Protein AF-A0A835FFA2-F1 (afdb_monomer)

Organism: NCBI:txid1010633

Secondary structure (DSSP, 8-state):
------------PPPPPPHHHHHHHHHHHHHHHS-TTS-S---HHHHHHHHHHHHHHH---SSPPPHHHHHHHHHHHHHHHHHHHHHHHHHHHT--TT--HHHHHHHHHTTTT--

pLDDT: mean 74.46, std 17.06, range [31.55, 94.56]

Structure (mmCIF, N/CA/C/O backbone):
data_AF-A0A835FFA2-F1
#
_entry.id   AF-A0A835FFA2-F1
#
loop_
_atom_site.group_PDB
_atom_site.id
_atom_site.type_symbol
_atom_site.label_atom_id
_atom_site.label_alt_id
_atom_site.label_comp_id
_atom_site.label_asym_id
_atom_site.label_entity_id
_atom_site.label_seq_id
_atom_site.pdbx_PDB_ins_code
_atom_site.Cartn_x
_atom_site.Cartn_y
_atom_site.Cartn_z
_atom_site.occupancy
_atom_site.B_iso_or_equiv
_atom_site.auth_seq_id
_atom_site.auth_comp_id
_atom_site.auth_asym_id
_atom_site.auth_atom_id
_atom_site.pdbx_PDB_model_num
ATOM 1 N N . MET A 1 1 ? 50.789 -5.779 2.737 1.00 32.47 1 MET A N 1
ATOM 2 C CA . MET A 1 1 ? 49.845 -4.700 3.113 1.00 32.47 1 MET A CA 1
ATOM 3 C C . MET A 1 1 ? 48.596 -4.817 2.249 1.00 32.47 1 MET A C 1
ATOM 5 O O . MET A 1 1 ? 48.732 -4.897 1.038 1.00 32.47 1 MET A O 1
ATOM 9 N N . ARG A 1 2 ? 47.399 -4.906 2.844 1.00 34.03 2 ARG A N 1
ATOM 10 C CA . ARG A 1 2 ? 46.116 -4.938 2.117 1.00 34.03 2 ARG A CA 1
ATOM 11 C C . ARG A 1 2 ? 45.425 -3.589 2.3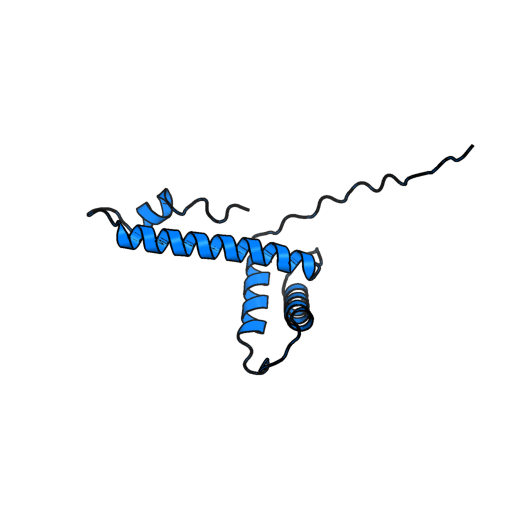08 1.00 34.03 2 ARG A C 1
ATOM 13 O O . ARG A 1 2 ? 44.911 -3.336 3.391 1.00 34.03 2 ARG A O 1
ATOM 20 N N . PHE A 1 3 ? 45.392 -2.747 1.279 1.00 31.55 3 PHE A N 1
ATOM 21 C CA . PHE A 1 3 ? 44.556 -1.547 1.289 1.00 31.55 3 PHE A CA 1
ATOM 22 C C . PHE A 1 3 ? 43.233 -1.855 0.588 1.00 31.55 3 PHE A C 1
ATOM 24 O O . PHE A 1 3 ? 43.157 -2.007 -0.627 1.00 31.55 3 PHE A O 1
ATOM 31 N N . ARG A 1 4 ? 42.183 -2.009 1.400 1.00 37.53 4 ARG A N 1
ATOM 32 C CA . ARG A 1 4 ? 40.792 -2.128 0.966 1.00 37.53 4 ARG A CA 1
ATOM 33 C C . ARG A 1 4 ? 40.253 -0.710 0.759 1.00 37.53 4 ARG A C 1
ATOM 35 O O . ARG A 1 4 ? 39.922 -0.044 1.735 1.00 37.53 4 ARG A O 1
ATOM 42 N N . LEU A 1 5 ? 40.131 -0.256 -0.486 1.00 39.84 5 LEU A N 1
ATOM 43 C CA . LEU A 1 5 ? 39.338 0.933 -0.804 1.00 39.84 5 LEU A CA 1
ATOM 44 C C . LEU A 1 5 ? 37.852 0.551 -0.704 1.00 39.84 5 LEU A C 1
ATOM 46 O O . LEU A 1 5 ? 37.273 0.020 -1.646 1.00 39.84 5 LEU A O 1
ATOM 50 N N . LYS A 1 6 ? 37.227 0.767 0.462 1.00 39.22 6 LYS A N 1
ATOM 51 C CA . LYS A 1 6 ? 35.761 0.831 0.536 1.00 39.22 6 LYS A CA 1
ATOM 52 C C . LYS A 1 6 ? 35.359 2.187 -0.030 1.00 39.22 6 LYS A C 1
ATOM 54 O O . LYS A 1 6 ? 35.537 3.210 0.628 1.00 39.22 6 LYS A O 1
ATOM 59 N N . SER A 1 7 ? 34.876 2.178 -1.267 1.00 43.94 7 SER A N 1
ATOM 60 C CA . SER A 1 7 ? 34.197 3.305 -1.891 1.00 43.94 7 SER A CA 1
ATOM 61 C C . SER A 1 7 ? 33.175 3.879 -0.912 1.00 43.94 7 SER A C 1
ATOM 63 O O . SER A 1 7 ? 32.273 3.195 -0.427 1.00 43.94 7 SER A O 1
ATOM 65 N N . ARG A 1 8 ? 33.359 5.154 -0.577 1.00 45.22 8 ARG A N 1
ATOM 66 C CA . ARG A 1 8 ? 32.439 5.954 0.226 1.00 45.22 8 ARG A CA 1
ATOM 67 C C . ARG A 1 8 ? 31.222 6.264 -0.650 1.00 45.22 8 ARG A C 1
ATOM 69 O O . ARG A 1 8 ? 31.069 7.379 -1.136 1.00 45.22 8 ARG A O 1
ATOM 76 N N . LEU A 1 9 ? 30.393 5.253 -0.912 1.00 46.19 9 LEU A N 1
ATOM 77 C CA . LEU A 1 9 ? 29.055 5.467 -1.447 1.00 46.19 9 LEU A CA 1
ATOM 78 C C . LEU A 1 9 ? 28.260 6.127 -0.328 1.00 46.19 9 LEU A C 1
ATOM 80 O O . LEU A 1 9 ? 27.778 5.473 0.595 1.00 46.19 9 LEU A O 1
ATOM 84 N N . TRP A 1 10 ? 28.224 7.455 -0.377 1.00 35.72 10 TRP A N 1
ATOM 85 C CA . TRP A 1 10 ? 27.234 8.258 0.311 1.00 35.72 10 TRP A CA 1
ATOM 86 C C . TRP A 1 10 ? 25.873 7.571 0.132 1.00 35.72 10 TRP A C 1
ATOM 88 O O . TRP A 1 10 ? 25.441 7.275 -0.984 1.00 35.72 10 TRP A O 1
ATOM 98 N N . SER A 1 11 ? 25.226 7.219 1.238 1.00 53.88 11 SER A N 1
ATOM 99 C CA . SER A 1 11 ? 23.864 6.720 1.189 1.00 53.88 11 SER A CA 1
ATOM 100 C C . SER A 1 11 ? 22.999 7.850 0.647 1.00 53.88 11 SER A C 1
ATOM 102 O O . SER A 1 11 ? 22.781 8.864 1.309 1.00 53.88 11 SER A O 1
ATOM 104 N N . ARG A 1 12 ? 22.518 7.694 -0.588 1.00 54.84 12 ARG A N 1
ATOM 105 C CA . ARG A 1 12 ? 21.435 8.520 -1.111 1.00 54.84 12 ARG A CA 1
ATOM 106 C C . ARG A 1 12 ? 20.276 8.378 -0.133 1.00 54.84 12 ARG A C 1
ATOM 108 O O . ARG A 1 12 ? 19.739 7.282 0.030 1.00 54.84 12 ARG A O 1
ATOM 115 N N . ARG A 1 13 ? 19.985 9.454 0.606 1.00 57.84 13 ARG A N 1
ATOM 116 C CA . ARG A 1 13 ? 18.867 9.508 1.552 1.00 57.84 13 ARG A CA 1
ATOM 117 C C . ARG A 1 13 ? 17.633 9.039 0.785 1.00 57.84 13 ARG A C 1
ATOM 119 O O . ARG A 1 13 ? 17.374 9.551 -0.302 1.00 57.84 13 ARG A O 1
ATOM 126 N N . ARG A 1 14 ? 16.948 8.011 1.294 1.00 60.84 14 ARG A N 1
ATOM 127 C CA . ARG A 1 14 ? 15.706 7.536 0.676 1.00 60.84 14 ARG A CA 1
ATOM 128 C C . ARG A 1 14 ? 14.745 8.719 0.642 1.00 60.84 14 ARG A C 1
ATOM 130 O O . ARG A 1 14 ? 14.561 9.372 1.665 1.00 60.84 14 ARG A O 1
ATOM 137 N N . GLU A 1 15 ? 14.209 9.026 -0.531 1.00 70.69 15 GLU A N 1
ATOM 138 C CA . GLU A 1 15 ? 13.185 10.060 -0.660 1.00 70.69 15 GLU A CA 1
ATOM 139 C C . GLU A 1 15 ? 11.957 9.616 0.136 1.00 70.69 15 GLU A C 1
ATOM 141 O O . GLU A 1 15 ? 11.542 8.457 0.039 1.00 70.69 15 GLU A O 1
ATOM 146 N N . HIS A 1 16 ? 11.417 10.518 0.953 1.00 83.44 16 HIS A N 1
ATOM 147 C CA . HIS A 1 16 ? 10.184 10.269 1.695 1.00 83.44 16 HIS A CA 1
ATOM 148 C C . HIS A 1 16 ? 9.014 10.115 0.719 1.00 83.44 16 HIS A C 1
ATOM 150 O O . HIS A 1 16 ? 9.098 10.587 -0.416 1.00 83.44 16 HIS A O 1
ATOM 156 N N . TYR A 1 17 ? 7.967 9.411 1.143 1.00 87.06 17 TYR A N 1
ATOM 157 C CA . TYR A 1 17 ? 6.721 9.355 0.386 1.00 87.06 17 TYR A CA 1
ATOM 158 C C . TYR A 1 17 ? 5.969 10.671 0.553 1.00 87.06 17 TYR A C 1
ATOM 160 O O . TYR A 1 17 ? 5.863 11.195 1.663 1.00 87.06 17 TYR A O 1
ATOM 168 N N . THR A 1 18 ? 5.479 11.212 -0.553 1.00 87.88 18 THR A N 1
ATOM 169 C CA . THR A 1 18 ? 4.580 12.372 -0.552 1.00 87.88 18 THR A CA 1
ATOM 170 C C . THR A 1 18 ? 3.120 11.930 -0.491 1.00 87.88 18 THR A C 1
ATOM 172 O O . THR A 1 18 ? 2.804 10.791 -0.820 1.00 87.88 18 THR A O 1
ATOM 175 N N . THR A 1 19 ? 2.211 12.841 -0.148 1.00 85.88 19 THR A N 1
ATOM 176 C CA . THR A 1 19 ? 0.769 12.544 -0.128 1.00 85.88 19 THR A CA 1
ATOM 177 C C . THR A 1 19 ? 0.254 12.088 -1.492 1.00 85.88 19 THR A C 1
ATOM 179 O O . THR A 1 19 ? -0.490 11.121 -1.570 1.00 85.88 19 THR A O 1
ATOM 182 N N . ALA A 1 20 ? 0.738 12.693 -2.580 1.00 87.62 20 ALA A N 1
ATOM 183 C CA . ALA A 1 20 ? 0.391 12.264 -3.935 1.00 87.62 20 ALA A CA 1
ATOM 184 C C . ALA A 1 20 ? 0.897 10.844 -4.262 1.00 87.62 20 ALA A C 1
ATOM 186 O O . ALA A 1 20 ? 0.278 10.129 -5.047 1.00 87.62 20 ALA A O 1
ATOM 187 N N . GLU A 1 21 ? 2.026 10.428 -3.679 1.00 90.25 21 GLU A N 1
ATOM 188 C CA . GLU A 1 21 ? 2.509 9.050 -3.802 1.00 90.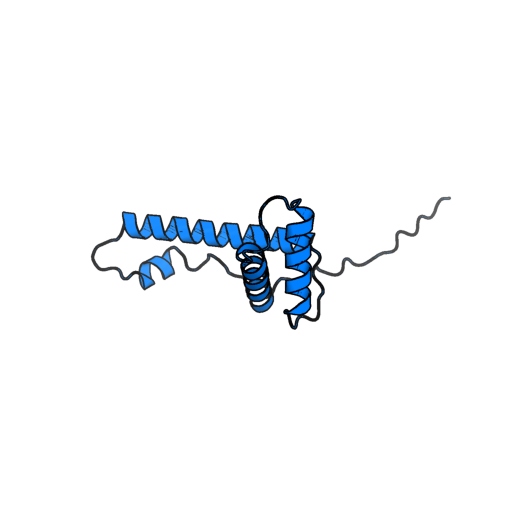25 21 GLU A CA 1
ATOM 189 C C . GLU A 1 21 ? 1.654 8.083 -2.969 1.00 90.25 21 GLU A C 1
ATOM 191 O O . GLU A 1 21 ? 1.339 6.997 -3.440 1.00 90.25 21 GLU A O 1
ATOM 196 N N . ASP A 1 22 ? 1.218 8.463 -1.769 1.00 90.81 22 ASP A N 1
ATOM 197 C CA . ASP A 1 22 ? 0.319 7.618 -0.974 1.00 90.81 22 ASP A CA 1
ATOM 198 C C . ASP A 1 22 ? -1.051 7.447 -1.640 1.00 90.81 22 ASP A C 1
ATOM 200 O O . ASP A 1 22 ? -1.542 6.324 -1.740 1.00 90.81 22 ASP A O 1
ATOM 204 N N . GLU A 1 23 ? -1.635 8.527 -2.165 1.00 89.94 23 GLU A N 1
ATOM 205 C CA . GLU A 1 23 ? -2.882 8.486 -2.939 1.00 89.94 23 GLU A CA 1
ATOM 206 C C . GLU A 1 23 ? -2.750 7.567 -4.158 1.00 89.94 23 GLU A C 1
ATOM 208 O O . GLU A 1 23 ? -3.598 6.705 -4.388 1.00 89.94 23 GLU A O 1
ATOM 213 N N . ALA A 1 24 ? -1.653 7.691 -4.913 1.00 91.69 24 ALA A N 1
ATOM 214 C CA . ALA A 1 24 ? -1.389 6.820 -6.054 1.00 91.69 24 ALA A CA 1
ATOM 215 C C . ALA A 1 24 ? -1.228 5.349 -5.639 1.00 91.69 24 ALA A C 1
ATOM 217 O O . ALA A 1 24 ? -1.679 4.459 -6.359 1.00 91.69 24 ALA A O 1
ATOM 218 N N . LEU A 1 25 ? -0.611 5.076 -4.485 1.00 92.81 25 LEU A N 1
ATOM 219 C CA . LEU A 1 25 ? -0.465 3.717 -3.962 1.00 92.81 25 LEU A CA 1
ATOM 220 C C . LEU A 1 25 ? -1.812 3.121 -3.537 1.00 92.81 25 LEU A C 1
ATOM 222 O O . LEU 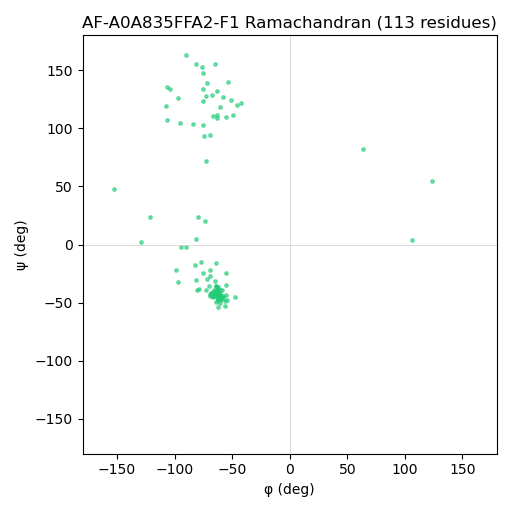A 1 25 ? -2.074 1.961 -3.849 1.00 92.81 25 LEU A O 1
ATOM 226 N N . VAL A 1 26 ? -2.677 3.902 -2.885 1.00 92.81 26 VAL A N 1
ATOM 227 C CA . VAL A 1 26 ? -4.040 3.473 -2.532 1.00 92.81 26 VAL A CA 1
ATOM 228 C C . VAL A 1 26 ? -4.851 3.168 -3.787 1.00 92.81 26 VAL A C 1
ATOM 230 O O . VAL A 1 26 ? -5.435 2.092 -3.878 1.00 92.81 26 VAL A O 1
ATOM 233 N N . LEU A 1 27 ? -4.808 4.050 -4.789 1.00 91.56 27 LEU A N 1
ATOM 234 C CA . LEU A 1 27 ? -5.484 3.831 -6.069 1.00 91.56 27 LEU A CA 1
ATOM 235 C C . LEU A 1 27 ? -4.958 2.584 -6.788 1.00 91.56 27 LEU A C 1
ATOM 237 O O . LEU A 1 27 ? -5.744 1.810 -7.330 1.00 91.56 27 LEU A O 1
ATOM 241 N N . ALA A 1 28 ? -3.641 2.366 -6.794 1.00 92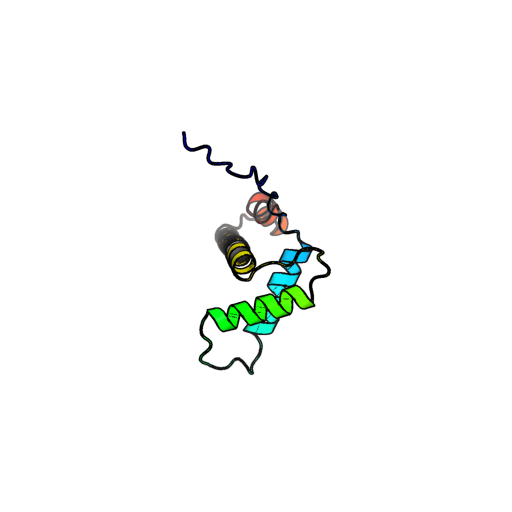.69 28 ALA A N 1
ATOM 242 C CA . ALA A 1 28 ? -3.039 1.179 -7.396 1.00 92.69 28 ALA A CA 1
ATOM 243 C C . ALA A 1 28 ? -3.497 -0.106 -6.699 1.00 92.69 28 ALA A C 1
ATOM 245 O O . ALA A 1 28 ? -3.885 -1.069 -7.360 1.00 92.69 28 ALA A O 1
ATOM 246 N N . TRP A 1 29 ? -3.480 -0.110 -5.365 1.00 92.88 29 TRP A N 1
ATOM 247 C CA . TRP A 1 29 ? -3.960 -1.234 -4.573 1.00 92.88 29 TRP A CA 1
ATOM 248 C C . TRP A 1 29 ? -5.447 -1.496 -4.817 1.00 92.88 29 TRP A C 1
ATOM 250 O O . TRP A 1 29 ? -5.819 -2.646 -5.024 1.00 92.88 29 TRP A O 1
ATOM 260 N N . GLU A 1 30 ? -6.283 -0.457 -4.861 1.00 91.62 30 GLU A N 1
ATOM 261 C CA . GLU A 1 30 ? -7.724 -0.574 -5.105 1.00 91.62 30 GLU A CA 1
ATOM 262 C C . GLU A 1 30 ? -8.015 -1.168 -6.488 1.00 91.62 30 GLU A C 1
ATOM 264 O O . GLU A 1 30 ? -8.768 -2.134 -6.596 1.00 91.62 30 GLU A O 1
ATOM 269 N N . ASN A 1 31 ? -7.358 -0.660 -7.536 1.00 89.50 31 ASN A N 1
ATOM 270 C CA . ASN A 1 31 ? -7.542 -1.154 -8.903 1.00 89.50 31 ASN A CA 1
ATOM 271 C C . ASN A 1 31 ? -7.176 -2.636 -9.039 1.00 89.50 31 ASN A C 1
ATOM 273 O O . ASN A 1 31 ? -7.864 -3.369 -9.741 1.00 89.50 31 ASN A O 1
ATOM 277 N N . VAL A 1 32 ? -6.113 -3.085 -8.366 1.00 88.69 32 VAL A N 1
ATOM 278 C CA . VAL A 1 32 ? -5.697 -4.495 -8.411 1.00 88.69 32 VAL A CA 1
ATOM 279 C C . VAL A 1 32 ? -6.564 -5.368 -7.498 1.00 88.69 32 VAL A C 1
ATOM 281 O O . VAL A 1 32 ? -6.894 -6.487 -7.875 1.00 88.69 32 VAL A O 1
ATOM 284 N N . SER A 1 33 ? -6.953 -4.874 -6.319 1.00 86.81 33 SER A N 1
ATOM 285 C CA . SER A 1 33 ? -7.757 -5.626 -5.339 1.00 86.81 33 SER A CA 1
ATOM 286 C C . SER A 1 33 ? -9.194 -5.849 -5.789 1.00 86.81 33 SER A C 1
ATOM 288 O O . SER A 1 33 ? -9.792 -6.869 -5.455 1.00 86.81 33 SER A O 1
ATOM 290 N N . LEU A 1 34 ? -9.766 -4.868 -6.489 1.00 85.31 34 LEU A N 1
ATOM 291 C CA . LEU A 1 34 ? -11.159 -4.885 -6.928 1.00 85.31 34 LEU A CA 1
ATOM 292 C C . LEU A 1 34 ? -11.329 -5.428 -8.351 1.00 85.31 34 LEU A C 1
ATOM 294 O O . LEU A 1 34 ? -12.464 -5.531 -8.812 1.00 85.31 34 LEU A O 1
ATOM 298 N N . ASP A 1 35 ? -10.242 -5.781 -9.046 1.00 81.50 35 ASP A N 1
ATOM 299 C CA . ASP A 1 35 ? -10.315 -6.359 -10.388 1.00 81.50 35 ASP A CA 1
ATOM 300 C C . ASP A 1 35 ? -10.982 -7.750 -10.332 1.00 81.50 35 ASP A C 1
ATOM 302 O O . ASP A 1 35 ? -10.365 -8.708 -9.848 1.00 81.50 35 ASP A O 1
ATOM 306 N N . PRO A 1 36 ? -12.210 -7.917 -10.864 1.00 67.56 36 PRO A N 1
ATOM 307 C CA . PRO A 1 36 ? -12.945 -9.180 -10.800 1.00 67.56 36 PRO A CA 1
ATOM 308 C C . PRO A 1 36 ? -12.257 -10.321 -11.568 1.00 67.56 36 PRO A C 1
ATOM 310 O O . PRO A 1 36 ? -12.590 -11.488 -11.361 1.00 67.56 36 PRO A O 1
ATOM 313 N N . ILE A 1 37 ? -11.298 -10.007 -12.448 1.00 67.44 37 ILE A N 1
ATOM 314 C CA . ILE A 1 37 ? -10.542 -10.978 -13.250 1.00 67.44 37 ILE A CA 1
ATOM 315 C C . ILE A 1 37 ? -9.376 -11.578 -12.446 1.00 67.44 37 ILE A C 1
ATOM 317 O O . ILE A 1 37 ? -8.898 -12.663 -12.775 1.00 67.44 37 ILE A O 1
ATOM 321 N N . THR A 1 38 ? -8.947 -10.955 -11.340 1.00 62.09 38 THR A N 1
ATOM 322 C CA . THR A 1 38 ? -7.859 -11.464 -10.474 1.00 62.09 38 THR A CA 1
ATOM 323 C C . THR A 1 38 ? -8.242 -12.678 -9.615 1.00 62.09 38 THR A C 1
ATOM 325 O O . THR A 1 38 ? -7.559 -13.005 -8.642 1.00 62.09 38 THR A O 1
ATOM 328 N N . GLY A 1 39 ? -9.296 -13.398 -10.009 1.00 50.38 39 GLY A N 1
ATOM 329 C CA . GLY A 1 39 ? -9.798 -14.605 -9.371 1.00 50.38 39 GLY A CA 1
ATOM 330 C C . GLY A 1 39 ? -8.711 -15.646 -9.088 1.00 50.38 39 GLY A C 1
ATOM 331 O O . GLY A 1 39 ? -8.183 -16.293 -9.987 1.00 50.38 39 GLY A O 1
ATOM 332 N N . THR A 1 40 ? -8.452 -15.821 -7.792 1.00 54.16 40 THR A N 1
ATOM 333 C CA . THR A 1 40 ? -8.171 -17.115 -7.156 1.00 54.16 40 THR A CA 1
ATOM 334 C C . THR A 1 40 ? -6.892 -17.826 -7.631 1.00 54.16 40 THR A C 1
ATOM 336 O O . THR A 1 40 ? -6.953 -18.754 -8.430 1.00 54.16 40 THR A O 1
ATOM 339 N N . ASN A 1 41 ? -5.746 -17.420 -7.059 1.00 51.69 41 ASN A N 1
ATOM 340 C CA . ASN A 1 41 ? -4.414 -18.081 -7.021 1.00 51.69 41 ASN A CA 1
ATOM 341 C C . ASN A 1 41 ? -3.275 -17.213 -7.574 1.00 51.69 41 ASN A C 1
ATOM 343 O O . ASN A 1 41 ? -2.521 -17.641 -8.448 1.00 51.69 41 ASN A O 1
ATOM 347 N N . GLN A 1 42 ? -3.110 -16.000 -7.049 1.00 57.53 42 GLN A N 1
ATOM 348 C CA . GLN A 1 42 ? -1.873 -15.258 -7.278 1.00 57.53 42 GLN A CA 1
ATOM 349 C C . GLN A 1 42 ? -0.943 -15.462 -6.094 1.00 57.53 42 GLN A C 1
ATOM 351 O O . GLN A 1 42 ? -1.328 -15.248 -4.945 1.00 57.53 42 GLN A O 1
ATOM 356 N N . ASP A 1 43 ? 0.281 -15.896 -6.387 1.00 76.12 43 ASP A N 1
ATOM 357 C CA . ASP A 1 43 ? 1.371 -15.786 -5.432 1.00 76.12 43 ASP A CA 1
ATOM 358 C C . ASP A 1 43 ? 1.475 -14.319 -4.986 1.00 76.12 43 ASP A C 1
ATOM 360 O O . ASP A 1 43 ? 1.311 -13.400 -5.797 1.00 76.12 43 ASP A O 1
ATOM 364 N N . GLY A 1 44 ? 1.722 -14.088 -3.694 1.00 75.81 44 GLY A N 1
ATOM 365 C CA . GLY A 1 44 ? 1.765 -12.738 -3.130 1.00 75.81 44 GLY A CA 1
ATOM 366 C C . GLY A 1 44 ? 2.760 -11.815 -3.846 1.00 75.81 44 GLY A C 1
ATOM 367 O O . GLY A 1 44 ? 2.557 -10.602 -3.853 1.00 75.81 44 GLY A O 1
ATOM 368 N N . SER A 1 45 ? 3.796 -12.363 -4.495 1.00 81.19 45 SER A N 1
ATOM 369 C CA . SER A 1 45 ? 4.703 -11.585 -5.348 1.00 81.19 45 SER A CA 1
ATOM 370 C C . SER A 1 45 ? 3.997 -10.996 -6.571 1.00 81.19 45 SER A C 1
ATOM 372 O O . SER A 1 45 ? 4.060 -9.789 -6.777 1.00 81.19 45 SER A O 1
ATOM 374 N N . THR A 1 46 ? 3.234 -11.808 -7.311 1.00 85.25 46 THR A N 1
ATOM 375 C CA . THR A 1 46 ? 2.530 -11.389 -8.535 1.00 85.25 46 THR A CA 1
ATOM 376 C C . THR A 1 46 ? 1.498 -10.300 -8.252 1.00 85.25 46 THR A C 1
ATOM 378 O O . THR A 1 46 ? 1.337 -9.373 -9.045 1.00 85.25 46 THR A O 1
ATOM 381 N N . T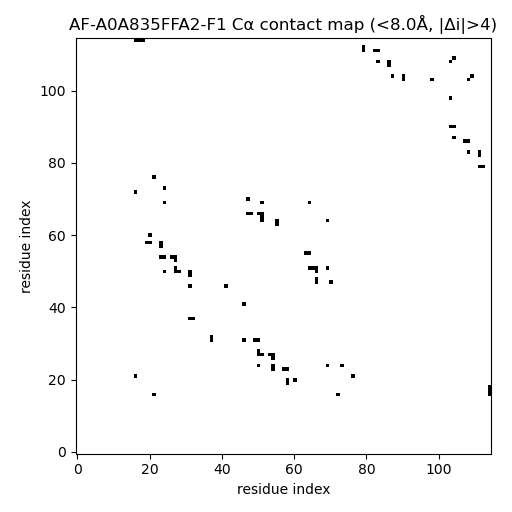YR A 1 47 ? 0.829 -10.384 -7.102 1.00 87.25 47 TYR A N 1
ATOM 382 C CA . TYR A 1 47 ? -0.111 -9.361 -6.653 1.00 87.25 47 TYR A CA 1
ATOM 383 C C . TYR A 1 47 ? 0.574 -7.998 -6.473 1.00 87.25 47 TYR A C 1
ATOM 385 O O . TYR A 1 47 ? 0.138 -6.984 -7.019 1.00 87.25 47 TYR A O 1
ATOM 393 N N . TRP A 1 48 ? 1.692 -7.979 -5.747 1.00 91.62 48 TRP A N 1
ATOM 394 C CA . TRP A 1 48 ? 2.430 -6.750 -5.485 1.00 91.62 48 TRP A CA 1
ATOM 395 C C . TRP A 1 48 ? 3.160 -6.201 -6.707 1.00 91.62 48 TRP A C 1
ATOM 397 O O . TRP A 1 48 ? 3.310 -4.984 -6.810 1.00 91.62 48 TRP A O 1
ATOM 407 N N . ASP A 1 49 ? 3.577 -7.061 -7.632 1.00 90.31 49 ASP A N 1
ATOM 408 C CA . ASP A 1 49 ? 4.185 -6.632 -8.889 1.00 90.31 49 ASP A CA 1
ATOM 409 C C . ASP A 1 49 ? 3.178 -5.859 -9.750 1.00 90.31 49 ASP A C 1
ATOM 411 O O . ASP A 1 49 ? 3.496 -4.774 -10.224 1.00 90.31 49 ASP A O 1
ATOM 415 N N . ARG A 1 50 ? 1.918 -6.309 -9.831 1.00 90.44 50 ARG A N 1
ATOM 416 C CA . ARG A 1 50 ? 0.849 -5.565 -10.529 1.00 90.44 50 ARG A CA 1
ATOM 417 C C . ARG A 1 50 ? 0.570 -4.205 -9.902 1.00 90.44 50 ARG A C 1
ATOM 419 O O . ARG A 1 50 ? 0.381 -3.225 -10.620 1.00 90.44 50 ARG A O 1
ATOM 426 N N . ILE A 1 51 ? 0.558 -4.137 -8.570 1.00 91.75 51 ILE A N 1
ATOM 427 C CA . ILE A 1 51 ? 0.405 -2.866 -7.849 1.00 91.75 51 ILE A CA 1
ATOM 428 C C . ILE A 1 51 ? 1.583 -1.944 -8.160 1.00 91.75 51 ILE A C 1
ATOM 430 O O . ILE A 1 51 ? 1.379 -0.762 -8.429 1.00 91.75 51 ILE A O 1
ATOM 434 N N . ALA A 1 52 ? 2.810 -2.469 -8.138 1.00 92.25 52 ALA A N 1
ATOM 435 C CA . ALA A 1 52 ? 4.005 -1.694 -8.439 1.00 92.25 52 ALA A CA 1
ATOM 436 C C . ALA A 1 52 ? 4.004 -1.186 -9.886 1.00 92.2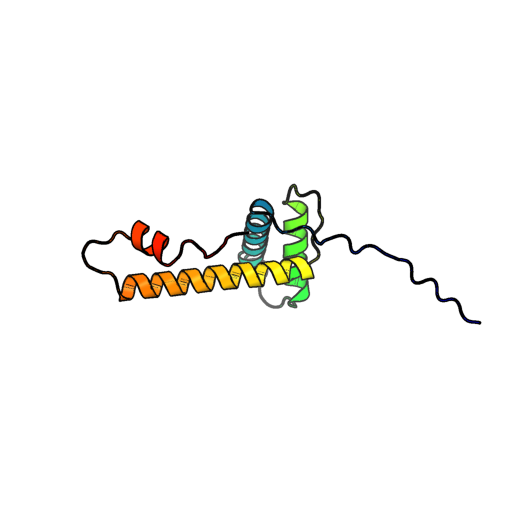5 52 ALA A C 1
ATOM 438 O O . ALA A 1 52 ? 4.344 -0.024 -10.115 1.00 92.25 52 ALA A O 1
ATOM 439 N N . ASP A 1 53 ? 3.587 -2.013 -10.841 1.00 90.81 53 ASP A N 1
ATOM 440 C CA . ASP A 1 53 ? 3.449 -1.623 -12.241 1.00 90.81 53 ASP A CA 1
ATOM 441 C C . ASP A 1 53 ? 2.411 -0.509 -12.382 1.00 90.81 53 ASP A C 1
ATOM 443 O O . ASP A 1 53 ? 2.731 0.571 -12.883 1.00 90.81 53 ASP A O 1
ATOM 447 N N . TYR A 1 54 ? 1.197 -0.715 -11.861 1.00 91.06 54 TYR A N 1
ATOM 448 C CA . TYR A 1 54 ? 0.139 0.292 -11.921 1.00 91.06 54 TYR A CA 1
ATOM 449 C C . TYR A 1 54 ? 0.588 1.613 -11.290 1.00 91.06 54 TYR A C 1
ATOM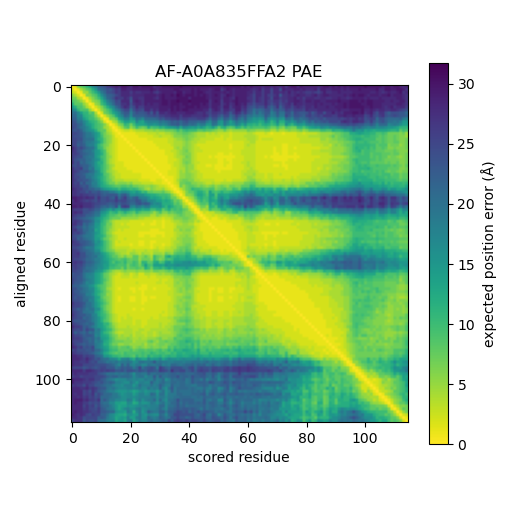 451 O O . TYR A 1 54 ? 0.458 2.669 -11.913 1.00 91.06 54 TYR A O 1
ATOM 459 N N . TYR A 1 55 ? 1.172 1.555 -10.088 1.00 91.94 55 TYR A N 1
ATOM 460 C CA . TYR A 1 55 ? 1.692 2.714 -9.367 1.00 91.94 55 TYR A CA 1
ATOM 461 C C . TYR A 1 55 ? 2.716 3.486 -10.202 1.00 91.94 55 TYR A C 1
ATOM 463 O O . TYR A 1 55 ? 2.566 4.689 -10.410 1.00 91.94 55 TYR A O 1
ATOM 471 N N . ASN A 1 56 ? 3.742 2.802 -10.718 1.00 89.19 56 ASN A N 1
ATOM 472 C CA . ASN A 1 56 ? 4.814 3.450 -11.472 1.00 89.19 56 ASN A CA 1
ATOM 473 C C . ASN A 1 56 ? 4.330 3.986 -12.835 1.00 89.19 56 ASN A C 1
ATOM 475 O O . ASN A 1 56 ? 4.946 4.906 -13.371 1.00 89.19 56 ASN A O 1
ATOM 479 N N . HIS A 1 57 ? 3.227 3.460 -13.380 1.00 86.44 57 HIS A N 1
ATOM 480 C CA . HIS A 1 57 ? 2.590 3.979 -14.594 1.00 86.44 57 HIS A CA 1
ATOM 481 C C . HIS A 1 57 ? 1.686 5.196 -14.352 1.00 86.44 57 HIS A C 1
ATOM 483 O O . HIS A 1 57 ? 1.549 6.033 -15.246 1.00 86.44 57 HIS A O 1
ATOM 489 N N . THR A 1 58 ? 1.063 5.308 -13.177 1.00 81.69 58 THR A N 1
ATOM 490 C CA . THR A 1 58 ? 0.106 6.387 -12.869 1.00 81.69 58 THR A CA 1
ATOM 491 C C . THR A 1 58 ? 0.724 7.557 -12.118 1.00 81.69 58 THR A C 1
ATOM 493 O O . THR A 1 58 ? 0.303 8.702 -12.311 1.00 81.69 58 THR A O 1
ATOM 496 N N . VAL A 1 59 ? 1.729 7.316 -11.275 1.00 82.19 59 VAL A N 1
ATOM 497 C CA . VAL A 1 59 ? 2.339 8.378 -10.479 1.00 82.19 59 VAL A CA 1
ATOM 498 C C . VAL A 1 59 ? 3.187 9.292 -11.369 1.00 82.19 59 VAL A C 1
ATOM 500 O O . VAL A 1 59 ? 4.097 8.863 -12.071 1.00 82.19 59 VAL A O 1
ATOM 503 N N . LYS A 1 60 ? 2.953 10.607 -11.298 1.00 71.62 60 LYS A N 1
ATOM 504 C CA . LYS A 1 60 ? 3.802 11.619 -11.965 1.00 71.62 60 LYS A CA 1
ATOM 505 C C . LYS A 1 60 ? 5.093 11.912 -11.182 1.00 71.62 60 LYS A C 1
ATOM 507 O O . LYS A 1 60 ? 5.659 13.001 -11.290 1.00 71.62 60 LYS A O 1
ATOM 512 N N . SER A 1 61 ? 5.529 10.970 -10.347 1.00 69.19 61 SER A N 1
ATOM 513 C CA . SER A 1 61 ? 6.733 11.099 -9.531 1.00 69.19 61 SER A CA 1
ATOM 514 C C . SER A 1 61 ? 7.981 10.917 -10.393 1.00 69.19 61 SER A C 1
ATOM 516 O O . SER A 1 61 ? 7.998 10.147 -11.351 1.00 69.19 61 SER A O 1
ATOM 518 N N . LYS A 1 62 ? 9.059 11.620 -10.036 1.00 66.25 62 LYS A N 1
ATOM 519 C CA . LYS A 1 62 ? 10.380 11.419 -10.651 1.00 66.25 62 LYS A CA 1
ATOM 520 C C . LYS A 1 62 ? 11.078 10.162 -10.129 1.00 66.25 62 LYS A C 1
ATOM 522 O O . LYS A 1 62 ? 12.078 9.749 -10.717 1.00 66.25 62 LYS A O 1
ATOM 527 N N . SER A 1 63 ? 10.608 9.584 -9.022 1.00 71.81 63 SER A N 1
ATOM 528 C CA . SER A 1 63 ? 11.246 8.442 -8.378 1.00 71.81 63 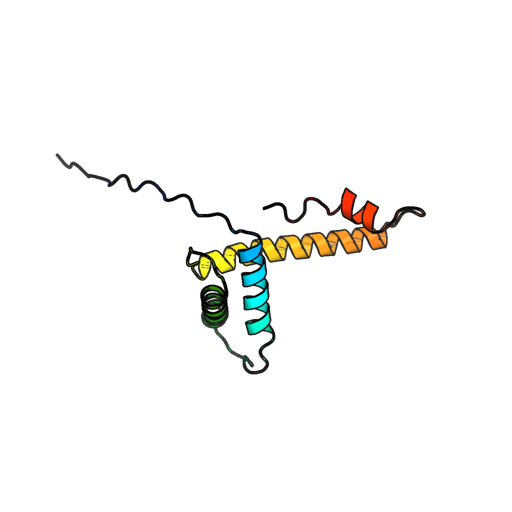SER A CA 1
ATOM 529 C C . SER A 1 63 ? 10.456 7.156 -8.573 1.00 71.81 63 SER A C 1
ATOM 531 O O . SER A 1 63 ? 9.324 7.000 -8.127 1.00 71.81 63 SER A O 1
ATOM 533 N N . PHE A 1 64 ? 11.116 6.198 -9.222 1.00 82.62 64 PHE A N 1
ATOM 534 C CA . PHE A 1 64 ? 10.651 4.821 -9.302 1.00 82.62 64 PHE A CA 1
ATOM 535 C C . PHE A 1 64 ? 10.709 4.182 -7.910 1.00 82.62 64 PHE A C 1
ATOM 537 O O . PHE A 1 64 ? 11.752 4.221 -7.241 1.00 82.62 64 PHE A O 1
ATOM 544 N N . ARG A 1 65 ? 9.604 3.577 -7.469 1.00 88.81 65 ARG A N 1
ATOM 545 C CA . ARG A 1 65 ? 9.529 2.870 -6.184 1.00 88.81 65 ARG A CA 1
ATOM 546 C C . ARG A 1 65 ? 9.570 1.368 -6.436 1.00 88.81 65 ARG A C 1
ATOM 548 O O . ARG A 1 65 ? 8.884 0.848 -7.309 1.00 88.81 65 ARG A O 1
ATOM 555 N N . THR A 1 66 ? 10.393 0.662 -5.664 1.00 91.50 66 THR A N 1
ATOM 556 C CA . THR A 1 66 ? 10.464 -0.803 -5.741 1.00 91.50 66 THR A CA 1
ATOM 557 C C . THR A 1 66 ? 9.262 -1.433 -5.046 1.00 91.50 66 THR A C 1
ATOM 559 O O . THR A 1 66 ? 8.770 -0.885 -4.058 1.00 91.50 66 THR A O 1
ATOM 562 N N . THR A 1 67 ? 8.860 -2.631 -5.474 1.00 91.88 67 THR A N 1
ATOM 563 C CA . THR A 1 67 ? 7.775 -3.413 -4.858 1.00 91.88 67 THR A CA 1
ATOM 564 C C . THR A 1 67 ? 7.910 -3.495 -3.334 1.00 91.88 67 THR A C 1
ATOM 566 O O . THR A 1 67 ? 6.975 -3.202 -2.596 1.00 91.88 67 THR A O 1
ATOM 569 N N . LYS A 1 68 ? 9.122 -3.773 -2.831 1.00 91.62 68 LYS A N 1
ATOM 570 C CA . LYS A 1 68 ? 9.411 -3.810 -1.387 1.00 91.62 68 LYS A CA 1
ATOM 571 C C . LYS A 1 68 ? 9.190 -2.461 -0.692 1.00 91.62 68 LYS A C 1
ATOM 573 O O . LYS A 1 68 ? 8.718 -2.427 0.439 1.00 91.62 68 LYS A O 1
ATOM 578 N N . SER A 1 69 ? 9.559 -1.357 -1.341 1.00 91.81 69 SER A N 1
ATOM 579 C CA . SER A 1 69 ? 9.338 -0.009 -0.807 1.00 91.81 69 SER A CA 1
ATOM 580 C C . SER A 1 69 ? 7.844 0.297 -0.698 1.00 91.81 69 SER A C 1
ATOM 582 O O . SER A 1 69 ? 7.422 0.915 0.279 1.00 91.81 69 SER A O 1
ATOM 584 N N . LEU A 1 70 ? 7.053 -0.121 -1.689 1.00 92.94 70 LEU A N 1
ATOM 585 C CA . LEU A 1 70 ? 5.603 0.077 -1.713 1.00 92.94 70 LEU A CA 1
ATOM 586 C C . LEU A 1 70 ? 4.908 -0.780 -0.652 1.00 92.94 70 LEU A C 1
ATOM 588 O O . LEU A 1 70 ? 4.117 -0.249 0.115 1.00 92.94 70 LEU A O 1
ATOM 592 N N . GLN A 1 71 ? 5.294 -2.052 -0.512 1.00 93.81 71 GLN A N 1
ATOM 593 C CA . GLN A 1 71 ? 4.810 -2.934 0.558 1.00 93.81 71 GLN A CA 1
ATOM 594 C C . GLN A 1 71 ? 5.030 -2.335 1.950 1.00 93.81 71 GLN A C 1
ATOM 596 O O . GLN A 1 71 ? 4.116 -2.292 2.767 1.00 93.81 71 GLN A O 1
ATOM 601 N N . GLN A 1 72 ? 6.243 -1.838 2.221 1.00 92.44 72 GLN A N 1
ATOM 602 C CA . GLN A 1 72 ? 6.554 -1.212 3.508 1.00 92.44 72 GLN A CA 1
ATOM 603 C C . GLN A 1 72 ? 5.701 0.033 3.759 1.00 92.44 72 GLN A C 1
ATOM 605 O O . GLN A 1 72 ? 5.224 0.220 4.876 1.00 92.44 72 GLN A O 1
ATOM 610 N N . ARG A 1 73 ? 5.496 0.871 2.733 1.00 92.94 73 ARG A N 1
ATOM 611 C CA . ARG A 1 73 ? 4.650 2.062 2.859 1.00 92.94 73 ARG A CA 1
ATOM 612 C C . ARG A 1 73 ? 3.187 1.692 3.073 1.00 92.94 73 ARG A C 1
ATOM 614 O O . ARG A 1 73 ? 2.546 2.288 3.931 1.00 92.94 73 ARG A O 1
ATOM 621 N N . TRP A 1 74 ? 2.697 0.679 2.364 1.00 94.56 74 TRP A N 1
ATOM 622 C CA . TRP A 1 74 ? 1.341 0.172 2.521 1.00 94.56 74 TRP A CA 1
ATOM 623 C C . TRP A 1 74 ? 1.063 -0.319 3.939 1.00 94.56 74 TRP A C 1
ATOM 625 O O . TRP A 1 74 ? 0.045 0.056 4.506 1.00 94.56 74 TRP A O 1
ATOM 635 N N . CYS A 1 75 ? 1.981 -1.077 4.553 1.00 92.44 75 CYS A N 1
ATOM 636 C CA . CYS A 1 75 ? 1.823 -1.485 5.952 1.00 92.44 75 CYS A CA 1
ATOM 637 C C . CYS A 1 75 ? 1.624 -0.275 6.876 1.00 92.44 75 CYS A C 1
ATOM 639 O O . CYS A 1 75 ? 0.733 -0.298 7.717 1.00 92.44 75 CYS A O 1
ATOM 641 N N . SER A 1 76 ? 2.396 0.801 6.685 1.00 90.25 76 SER A N 1
ATOM 642 C CA . SER A 1 76 ? 2.229 2.031 7.468 1.00 90.25 76 SER A CA 1
ATOM 643 C C . SER A 1 76 ? 0.878 2.710 7.225 1.00 90.25 76 SER A C 1
ATOM 645 O O . SER A 1 76 ? 0.234 3.118 8.185 1.00 90.25 76 SER A O 1
ATOM 647 N N . ILE A 1 77 ? 0.425 2.803 5.968 1.00 89.06 77 ILE A N 1
ATOM 648 C CA . ILE A 1 77 ? -0.898 3.359 5.632 1.00 89.06 77 ILE A CA 1
ATOM 649 C C . ILE A 1 77 ? -2.000 2.527 6.298 1.00 89.06 77 ILE A C 1
ATOM 651 O O . ILE A 1 77 ? -2.871 3.073 6.970 1.00 89.06 77 ILE A O 1
ATOM 655 N N . GLN A 1 78 ? -1.928 1.202 6.182 1.00 89.31 78 GLN A N 1
ATOM 656 C CA . GLN A 1 78 ? -2.912 0.289 6.753 1.00 89.31 78 GLN A CA 1
ATOM 657 C C . GLN A 1 78 ? -2.947 0.365 8.288 1.00 89.31 78 GLN A C 1
ATOM 659 O O . GLN A 1 78 ? -4.024 0.378 8.879 1.00 89.31 78 GLN A O 1
ATOM 664 N N . GLU A 1 79 ? -1.790 0.458 8.949 1.00 87.06 79 GLU A N 1
ATOM 665 C CA . GLU A 1 79 ? -1.708 0.680 10.398 1.00 87.06 79 GLU A CA 1
ATOM 666 C C . GLU A 1 79 ? -2.368 1.999 10.814 1.00 87.06 79 GLU A C 1
ATOM 668 O O . GLU A 1 79 ? -3.113 2.027 11.798 1.00 87.06 79 GLU A O 1
ATOM 673 N N . CYS A 1 80 ? -2.140 3.075 10.059 1.00 84.06 80 CYS A N 1
ATOM 674 C CA . CYS A 1 80 ? -2.793 4.359 10.286 1.00 84.06 80 CYS A CA 1
ATOM 675 C C . CYS A 1 80 ? -4.317 4.265 10.123 1.00 84.06 80 CYS A C 1
ATOM 677 O O . CYS A 1 80 ? -5.045 4.702 11.016 1.00 84.06 80 CYS A O 1
ATOM 679 N N . CYS A 1 81 ? -4.803 3.641 9.044 1.00 84.81 81 CYS A N 1
ATOM 680 C CA . CYS A 1 81 ? -6.233 3.428 8.805 1.00 84.81 81 CYS A CA 1
ATOM 681 C C . CYS A 1 81 ? -6.883 2.597 9.918 1.00 84.81 81 CYS A C 1
ATOM 683 O O . CYS A 1 81 ? -7.926 2.980 10.444 1.00 84.81 81 CYS A O 1
ATOM 685 N N . ASN A 1 82 ? -6.246 1.498 10.331 1.00 86.06 82 ASN A N 1
ATOM 686 C CA . ASN A 1 82 ? -6.743 0.643 11.410 1.00 86.06 82 ASN A CA 1
ATOM 687 C C . ASN A 1 82 ? -6.815 1.393 12.741 1.00 86.06 82 ASN A C 1
ATOM 689 O O . ASN A 1 82 ? -7.769 1.238 13.503 1.00 86.06 82 ASN A O 1
ATOM 693 N N . ARG A 1 83 ? -5.811 2.224 13.028 1.00 81.62 83 ARG A N 1
ATOM 694 C CA . ARG A 1 83 ? -5.791 3.027 14.247 1.00 81.62 83 ARG A CA 1
ATOM 695 C C . ARG A 1 83 ? -6.884 4.096 14.235 1.00 81.62 83 ARG A C 1
ATOM 697 O O . ARG A 1 83 ? -7.544 4.287 15.253 1.00 81.62 83 ARG A O 1
ATOM 704 N N . TRP A 1 84 ? -7.094 4.752 13.095 1.00 79.94 84 TRP A N 1
ATOM 705 C CA . TRP A 1 84 ? -8.194 5.697 12.915 1.00 79.94 84 TRP A CA 1
ATOM 706 C C . TRP A 1 84 ? -9.554 5.013 13.101 1.00 79.94 84 TRP A C 1
ATOM 708 O O . TRP A 1 84 ? -10.380 5.503 13.865 1.00 79.94 84 TRP A O 1
ATOM 718 N N . ALA A 1 85 ? -9.751 3.833 12.507 1.00 84.06 85 ALA A N 1
ATOM 719 C CA . ALA A 1 85 ? -10.972 3.051 12.681 1.00 84.06 85 ALA A CA 1
ATOM 720 C C . ALA A 1 85 ? -11.222 2.685 14.158 1.00 84.06 85 ALA A C 1
ATOM 722 O O . ALA A 1 85 ? -12.327 2.868 14.659 1.00 84.06 85 ALA A O 1
ATOM 723 N N . GLY A 1 86 ? -10.193 2.246 14.892 1.00 81.56 86 GLY A N 1
ATOM 724 C CA . GLY A 1 86 ? -10.317 1.963 16.329 1.00 81.56 86 GLY A CA 1
ATOM 725 C C . GLY A 1 86 ? -10.636 3.202 17.181 1.00 81.56 86 GLY A C 1
ATOM 726 O O . GLY A 1 86 ? -11.406 3.121 18.139 1.00 81.56 86 GLY A O 1
ATOM 727 N N . CYS A 1 87 ? -10.082 4.361 16.817 1.00 79.88 87 CYS A N 1
ATOM 728 C CA . CYS A 1 87 ? -10.407 5.647 17.439 1.00 79.88 87 CYS A CA 1
ATOM 729 C C . CYS A 1 87 ? -11.871 6.041 17.180 1.00 79.88 87 CYS A C 1
ATOM 731 O O . CYS A 1 87 ? -12.554 6.430 18.124 1.00 79.88 87 CYS A O 1
ATOM 733 N N . MET A 1 88 ? -12.378 5.864 15.955 1.00 77.12 88 MET A N 1
ATOM 734 C CA . MET A 1 88 ? -13.785 6.119 15.614 1.00 77.12 88 MET A CA 1
ATOM 735 C C . MET A 1 88 ? -14.746 5.261 16.443 1.00 77.12 88 MET A C 1
ATOM 737 O O . MET A 1 88 ? -15.660 5.807 17.050 1.00 77.12 88 MET A O 1
ATOM 741 N N . VAL A 1 89 ? -14.480 3.956 16.567 1.00 82.44 89 VAL A N 1
ATOM 742 C CA . VAL A 1 89 ? -15.275 3.061 17.433 1.00 82.44 89 VAL A CA 1
ATOM 743 C C . VAL A 1 89 ? -15.268 3.552 18.884 1.00 82.44 89 VAL A C 1
ATOM 745 O O . VAL A 1 89 ? -16.308 3.642 19.526 1.00 82.44 89 VAL A O 1
ATOM 748 N N . SER A 1 90 ? -14.101 3.955 19.393 1.00 76.69 90 SER A N 1
ATOM 749 C CA . SER A 1 90 ? -13.977 4.460 20.769 1.00 76.69 90 SER A CA 1
ATOM 750 C C . SER A 1 90 ? -14.757 5.761 20.998 1.00 76.69 90 SER A C 1
ATOM 752 O O . SER A 1 90 ? -15.280 5.977 22.092 1.00 76.69 90 SER A O 1
ATOM 754 N N . VAL A 1 91 ? -14.805 6.635 19.986 1.00 74.19 91 VAL A N 1
ATOM 755 C CA . VAL A 1 91 ? -15.569 7.891 19.996 1.00 74.19 91 VAL A CA 1
ATOM 756 C C . VAL A 1 91 ? -17.069 7.612 20.013 1.00 74.19 91 VAL A C 1
ATOM 758 O O . VAL A 1 91 ? -17.775 8.241 20.797 1.00 74.19 91 VAL A O 1
ATOM 761 N N . GLU A 1 92 ? -17.540 6.671 19.195 1.00 75.50 92 GLU A N 1
ATOM 762 C CA . GLU A 1 92 ? -18.947 6.255 19.162 1.00 75.50 92 GLU A CA 1
ATOM 763 C C . GLU A 1 92 ? -19.384 5.652 20.506 1.00 75.50 92 GLU A C 1
ATOM 765 O O . GLU A 1 92 ? -20.429 6.030 21.037 1.00 75.50 92 GLU A O 1
ATOM 770 N N . ASP A 1 93 ? -18.547 4.804 21.111 1.00 78.44 93 ASP A N 1
ATOM 771 C CA . ASP A 1 93 ? -18.837 4.158 22.397 1.00 78.44 93 ASP A CA 1
ATOM 772 C C . ASP A 1 93 ? -18.841 5.133 23.591 1.00 78.44 93 ASP A C 1
ATOM 774 O O . ASP A 1 93 ? -19.501 4.878 24.600 1.00 78.44 93 ASP A O 1
ATOM 778 N N . ASN A 1 94 ? -18.099 6.245 23.511 1.00 72.31 94 ASN A N 1
ATOM 779 C CA . ASN A 1 94 ? -17.882 7.170 24.633 1.00 72.31 94 ASN A CA 1
ATOM 780 C C . ASN A 1 94 ? -18.347 8.603 24.344 1.00 72.31 94 ASN A C 1
ATOM 782 O O . ASN A 1 94 ? -17.836 9.539 24.961 1.00 72.31 94 ASN A O 1
ATOM 786 N N . GLN A 1 95 ? -19.286 8.799 23.413 1.00 68.12 95 GLN A N 1
ATOM 787 C CA . GLN A 1 95 ? -19.677 10.134 22.965 1.00 68.12 95 GLN A CA 1
ATOM 788 C C . GLN A 1 95 ? -20.298 10.968 24.107 1.00 68.12 95 GLN A C 1
ATOM 790 O O . GLN A 1 95 ? -21.413 10.678 24.551 1.00 68.12 95 GLN A O 1
ATOM 795 N N . PRO A 1 96 ? -19.631 12.039 24.584 1.00 64.25 96 PRO A N 1
ATOM 796 C CA . PRO A 1 96 ? -20.205 12.917 25.593 1.00 64.25 96 PRO A CA 1
ATOM 797 C C . PRO A 1 96 ? -21.327 13.753 24.968 1.00 64.25 96 PRO A C 1
ATOM 799 O O . PRO A 1 96 ? -21.198 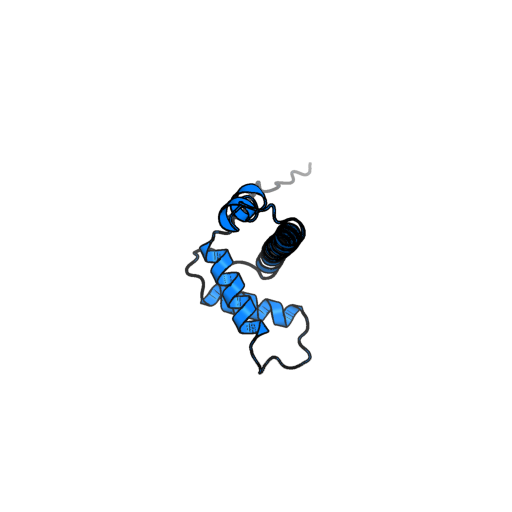14.271 23.855 1.00 64.25 96 PRO A O 1
ATOM 802 N N . SER A 1 97 ? -22.433 13.932 25.691 1.00 68.56 97 SER A N 1
ATOM 803 C CA . SER A 1 97 ? -23.523 14.805 25.249 1.00 68.56 97 SER A CA 1
ATOM 804 C C . SER A 1 97 ? -23.019 16.244 25.084 1.00 68.56 97 SER A C 1
ATOM 806 O O . SER A 1 97 ? -22.594 16.860 26.060 1.00 68.56 97 SER A O 1
ATOM 808 N N . GLY A 1 98 ? -23.097 16.782 23.865 1.00 65.12 98 GLY A N 1
ATOM 809 C CA . GLY A 1 98 ? -22.714 18.165 23.552 1.00 65.12 98 GLY A CA 1
ATOM 810 C C . GLY A 1 98 ? -21.400 18.335 22.782 1.00 65.12 98 GLY A C 1
ATOM 811 O O . GLY A 1 98 ? -21.010 19.472 22.534 1.00 65.12 98 GLY A O 1
ATOM 812 N N . THR A 1 99 ? -20.729 17.253 22.376 1.00 64.56 99 THR A N 1
ATOM 813 C CA . THR A 1 99 ? -19.511 17.318 21.547 1.00 64.56 99 THR A CA 1
ATOM 814 C C . THR A 1 99 ? -19.800 16.879 20.111 1.00 64.56 99 THR A C 1
ATOM 816 O O . THR A 1 99 ? -20.491 15.881 19.886 1.00 64.56 99 THR A O 1
ATOM 819 N N . THR A 1 100 ? -19.290 17.620 19.122 1.00 65.81 100 THR A N 1
ATOM 820 C CA . THR A 1 100 ? -19.468 17.249 17.712 1.00 65.81 100 THR A CA 1
ATOM 821 C C . THR A 1 100 ? -18.456 16.181 17.296 1.00 65.81 100 THR A C 1
ATOM 823 O O . THR A 1 100 ? -17.367 16.081 17.861 1.00 65.81 100 THR A O 1
ATOM 826 N N . LEU A 1 101 ? -18.789 15.392 16.268 1.00 62.56 101 LEU A N 1
ATOM 827 C CA . LEU A 1 101 ? -17.862 14.411 15.691 1.00 62.56 101 LEU A CA 1
ATOM 828 C C . LEU A 1 101 ? -16.539 15.068 15.256 1.00 62.56 101 LEU A C 1
ATOM 830 O O . LEU A 1 101 ? -15.477 14.478 15.415 1.00 62.56 101 LEU A O 1
ATOM 834 N N . MET A 1 102 ? -16.596 16.309 14.765 1.00 62.06 102 MET A N 1
ATOM 835 C CA . MET A 1 102 ? -15.421 17.079 14.350 1.00 62.06 102 MET A CA 1
ATOM 836 C C . MET A 1 102 ? -14.487 17.386 15.531 1.00 62.06 102 MET A C 1
ATOM 838 O O . MET A 1 102 ? -13.270 17.275 15.391 1.00 62.06 102 MET A O 1
ATOM 842 N N . ASP A 1 103 ? -15.048 17.721 16.696 1.00 65.50 103 ASP A N 1
ATOM 843 C CA . ASP A 1 103 ? -14.283 18.011 17.915 1.00 65.50 103 ASP A CA 1
ATOM 844 C C . ASP A 1 103 ? -13.612 16.741 18.465 1.00 65.50 103 ASP A C 1
ATOM 846 O O . ASP A 1 103 ? -12.431 16.753 18.813 1.00 65.50 103 ASP A O 1
ATOM 850 N N . LEU A 1 104 ? -14.333 15.613 18.468 1.00 60.69 104 LEU A N 1
ATOM 851 C CA . LEU A 1 104 ? -13.811 14.311 18.901 1.00 60.69 104 LEU A CA 1
ATOM 852 C C . LEU A 1 104 ? -12.720 13.786 17.960 1.00 60.69 104 LEU A C 1
ATOM 854 O O . LEU A 1 104 ? -11.652 13.381 18.420 1.00 60.69 104 LEU A O 1
ATOM 858 N N . VAL A 1 105 ? -12.935 13.857 16.643 1.00 63.62 105 VAL A N 1
ATOM 859 C CA . VAL A 1 105 ? -11.934 13.452 15.644 1.00 63.62 105 VAL A CA 1
ATOM 860 C C . VAL A 1 105 ? -10.714 14.380 15.685 1.00 63.62 105 VAL A C 1
ATOM 862 O O . VAL A 1 105 ? -9.577 13.912 15.616 1.00 63.62 105 VAL A O 1
ATOM 865 N N . GLY A 1 106 ? -10.919 15.686 15.867 1.00 62.56 106 GLY A N 1
ATOM 866 C CA . GLY A 1 106 ? -9.843 16.667 16.004 1.00 62.56 106 GLY A CA 1
ATOM 867 C C . GLY A 1 106 ? -8.978 16.451 17.250 1.00 62.56 106 GLY A C 1
ATOM 868 O O . GLY A 1 106 ? -7.753 16.529 17.168 1.00 62.56 106 GLY A O 1
ATOM 869 N N . SER A 1 107 ? -9.581 16.137 18.400 1.00 61.06 107 SER A N 1
ATOM 870 C CA . SER A 1 107 ? -8.839 15.914 19.648 1.00 61.06 107 SER A CA 1
ATOM 871 C C . SER A 1 107 ? -8.222 14.516 19.760 1.00 61.06 107 SER A C 1
ATOM 873 O O . SER A 1 107 ? -7.099 14.395 20.245 1.00 61.06 107 SER A O 1
ATOM 875 N N . HIS A 1 108 ? -8.913 13.462 19.310 1.00 56.09 108 HIS A N 1
ATOM 876 C CA . HIS A 1 108 ? -8.467 12.074 19.499 1.00 56.09 108 HIS A CA 1
ATOM 877 C C . HIS A 1 108 ? -7.769 11.473 18.279 1.00 56.09 108 HIS A C 1
ATOM 879 O O . HIS A 1 108 ? -7.014 10.520 18.454 1.00 56.09 108 HIS A O 1
ATOM 885 N N . CYS A 1 109 ? -7.996 12.015 17.077 1.00 59.19 109 CYS A N 1
ATOM 886 C CA . CYS A 1 109 ? -7.687 11.377 15.793 1.00 59.19 109 CYS A CA 1
ATOM 887 C C . CYS A 1 109 ? -6.876 12.271 14.808 1.00 59.19 109 CYS A C 1
ATOM 889 O O . CYS A 1 109 ? -6.558 11.831 13.703 1.00 59.19 109 CYS A O 1
ATOM 891 N N . SER A 1 110 ? -6.474 13.498 15.182 1.00 58.31 110 SER A N 1
ATOM 892 C CA . SER A 1 110 ? -5.800 14.468 14.280 1.00 58.31 110 SER A CA 1
ATOM 893 C C . SER A 1 110 ? -4.316 14.176 13.976 1.00 58.31 110 SER A C 1
ATOM 895 O O . SER A 1 110 ? -3.802 14.535 12.919 1.00 58.31 110 SER A O 1
ATOM 897 N N . SER A 1 111 ? -3.604 13.453 14.844 1.00 57.84 111 SER A N 1
ATOM 898 C CA . SER A 1 111 ? -2.181 13.118 14.646 1.00 57.84 111 SER A CA 1
ATOM 899 C C . SER A 1 111 ? -1.908 11.913 13.724 1.00 57.84 111 SER A C 1
ATOM 901 O O . SER A 1 111 ? -0.759 11.494 13.588 1.00 57.84 111 SER A O 1
ATOM 903 N N . TYR A 1 112 ? -2.927 11.322 13.089 1.00 56.88 112 TYR A N 1
ATOM 904 C CA . TYR A 1 112 ? -2.868 9.903 12.702 1.00 56.88 112 TYR A CA 1
ATOM 905 C C . TYR A 1 112 ? -2.283 9.622 11.314 1.00 56.88 112 TYR A C 1
ATOM 907 O O . TYR A 1 112 ? -2.057 8.459 10.996 1.00 56.88 112 TYR A O 1
ATOM 915 N N . CYS A 1 113 ? -1.922 10.653 10.545 1.00 55.62 113 CYS A N 1
ATOM 916 C CA . CYS A 1 113 ? -1.178 10.523 9.284 1.00 55.62 113 CYS A CA 1
ATOM 917 C C . CYS A 1 113 ? -0.343 11.781 8.964 1.00 55.62 113 CYS A C 1
ATOM 919 O O . CYS A 1 113 ? -0.392 12.297 7.848 1.00 55.62 113 CYS A O 1
ATOM 921 N N . GLN A 1 114 ? 0.433 12.316 9.911 1.00 51.31 114 GLN A N 1
ATOM 922 C CA . GLN A 1 114 ? 1.424 13.336 9.536 1.00 51.31 114 GLN A CA 1
ATOM 923 C C . GLN A 1 114 ? 2.626 12.673 8.848 1.00 51.31 114 GLN A C 1
ATOM 925 O O . GLN A 1 114 ? 3.210 11.726 9.377 1.00 51.31 114 GLN A O 1
ATOM 930 N N . HIS A 1 115 ? 2.905 13.133 7.626 1.00 51.53 115 HIS A N 1
ATOM 931 C CA . HIS A 1 115 ? 4.012 12.697 6.772 1.00 51.53 115 HIS A CA 1
ATOM 932 C C . HIS A 1 115 ? 5.350 13.279 7.233 1.00 51.53 115 HIS A C 1
ATOM 934 O O . HIS A 1 115 ? 5.357 14.458 7.655 1.00 51.53 115 HIS A O 1
#

Mean predicted aligned error: 11.63 Å

Solvent-accessible surface area (backbone atoms only — not comparable to full-atom values): 7236 Å² total; per-residue (Å²): 138,88,84,80,83,76,77,82,72,73,77,74,74,78,79,79,82,48,71,72,53,51,53,36,46,52,51,20,45,47,58,59,72,66,38,82,81,68,68,85,84,70,58,74,63,62,54,44,47,53,28,35,51,46,26,65,72,68,45,93,63,94,68,88,70,51,52,69,58,48,53,57,50,47,53,54,53,51,51,32,52,52,51,50,53,54,49,51,53,52,46,68,77,62,64,59,93,91,66,52,71,66,57,52,41,54,74,77,51,61,80,58,77,79,124

Sequence (115 aa):
MRFRLKSRLWSRRREHYTTAEDEALVLAWENVSLDPITGTNQDGSTYWDRIADYYNHTVKSKSFRTTKSLQQRWCSIQECCNRWAGCMVSVEDNQPSGTTLMDLVGSHCSSYCQH

Foldseek 3Di:
DDDDPPPPPDPPPPDDDDPLLVVLLVVLLCCLVVPPVVPDDDDPVNSLVSSLVSSQVPRPDPDRDDSVRSVVVVVLVVVLVVVLVVQLVVCVVDPDPPDDPCRSCVVRPVVRDDD

Nearest PDB structures (foldseek):
  5cqq-assembly1_A  TM=7.297E-01  e=3.602E-01  Drosophila melanogaster

Radius of gyration: 20.31 Å; Cα contacts (8 Å, |Δi|>4): 52; chains: 1; bounding box: 73×36×40 Å